Protein AF-A0A1S6JAG0-F1 (afdb_monomer_lite)

Radius of gyration: 31.28 Å; chains: 1; bounding box: 43×66×66 Å

Sequence (92 aa):
MAGRTPQQNGRGQPEDGAGDGTPDGAGDDTWDGLVLDEEFIREAGTSEPSARARMLAARWSREKPEPQPWRSDEPPAGWFFSKSRRRRWRRR

Structure (mmCIF, N/CA/C/O backbone):
data_AF-A0A1S6JAG0-F1
#
_entry.id   AF-A0A1S6JAG0-F1
#
loop_
_atom_site.group_PDB
_atom_site.id
_atom_site.type_symbol
_atom_site.label_atom_id
_atom_site.label_alt_id
_atom_site.label_comp_id
_atom_site.label_asym_id
_atom_site.label_entity_id
_atom_site.label_seq_id
_atom_site.pdbx_PDB_ins_code
_atom_site.Cartn_x
_atom_site.Cartn_y
_atom_site.Cartn_z
_atom_site.occupancy
_atom_site.B_iso_or_equiv
_atom_site.auth_seq_id
_atom_site.auth_comp_id
_atom_site.auth_asym_id
_atom_site.auth_atom_id
_atom_site.pdbx_PDB_model_num
ATOM 1 N N . MET A 1 1 ? -25.199 -35.803 -37.942 1.00 43.22 1 MET A N 1
ATOM 2 C CA . MET A 1 1 ? -24.437 -36.429 -36.840 1.00 43.22 1 MET A CA 1
ATOM 3 C C . MET A 1 1 ? -24.857 -35.754 -35.537 1.00 43.22 1 MET A C 1
ATOM 5 O O . MET A 1 1 ? -24.377 -34.667 -35.257 1.00 43.22 1 MET A O 1
ATOM 9 N N . ALA A 1 2 ? -25.835 -36.313 -34.815 1.00 45.72 2 ALA A N 1
ATOM 10 C CA . ALA A 1 2 ? -26.359 -35.746 -33.566 1.00 45.72 2 ALA A CA 1
ATOM 11 C C . ALA A 1 2 ? -25.726 -36.478 -32.372 1.00 45.72 2 ALA A C 1
ATOM 13 O O . ALA A 1 2 ? -25.994 -37.660 -32.160 1.00 45.72 2 ALA A O 1
ATOM 14 N N . GLY A 1 3 ? -24.854 -35.790 -31.632 1.00 52.19 3 GLY A N 1
ATOM 15 C CA . GLY A 1 3 ? -24.261 -36.295 -30.395 1.00 52.19 3 GLY A CA 1
ATOM 16 C C . GLY A 1 3 ? -25.284 -36.246 -29.266 1.00 52.19 3 GLY A C 1
ATOM 17 O O . GLY A 1 3 ? -25.654 -35.171 -28.807 1.00 52.19 3 GLY A O 1
ATOM 18 N N . ARG A 1 4 ? -25.760 -37.421 -28.855 1.00 53.25 4 ARG A N 1
ATOM 19 C CA . ARG A 1 4 ? -26.612 -37.628 -27.681 1.00 53.25 4 ARG A CA 1
ATOM 20 C C . ARG A 1 4 ? -25.783 -37.385 -26.417 1.00 53.25 4 ARG A C 1
ATOM 22 O O . ARG A 1 4 ? -24.758 -38.035 -26.236 1.00 53.25 4 ARG A O 1
ATOM 29 N N . THR A 1 5 ? -26.231 -36.500 -25.536 1.00 59.53 5 THR A N 1
ATOM 30 C CA . THR A 1 5 ? -25.772 -36.442 -24.143 1.00 59.53 5 THR A CA 1
ATOM 31 C C . THR A 1 5 ? -26.533 -37.492 -23.328 1.00 59.53 5 THR A C 1
ATOM 33 O O . THR A 1 5 ? -27.765 -37.504 -23.374 1.00 59.53 5 THR A O 1
ATOM 36 N N . PRO A 1 6 ? -25.870 -38.389 -22.576 1.00 56.53 6 PRO A N 1
ATOM 37 C CA . PRO A 1 6 ? -26.572 -39.198 -21.600 1.00 56.53 6 PRO A CA 1
ATOM 38 C C . PRO A 1 6 ? -26.771 -38.385 -20.318 1.00 56.53 6 PRO A C 1
ATOM 40 O O . PRO A 1 6 ? -25.839 -38.034 -19.598 1.00 56.53 6 PRO A O 1
ATOM 43 N N . GLN A 1 7 ? -28.037 -38.092 -20.062 1.00 56.31 7 GLN A N 1
ATOM 44 C CA . GLN A 1 7 ? -28.603 -37.765 -18.767 1.00 56.31 7 GLN A CA 1
ATOM 45 C C . GLN A 1 7 ? -28.326 -38.913 -17.783 1.00 56.31 7 GLN A C 1
ATOM 47 O O . GLN A 1 7 ? -28.846 -40.011 -17.965 1.00 56.31 7 GLN A O 1
ATOM 52 N N . GLN A 1 8 ? -27.546 -38.663 -16.729 1.00 49.66 8 GLN A N 1
ATOM 53 C CA . GLN A 1 8 ? -27.444 -39.566 -15.578 1.00 49.66 8 GLN A CA 1
ATOM 54 C C . GLN A 1 8 ? -27.955 -38.870 -14.315 1.00 49.66 8 GLN A C 1
ATOM 56 O O . GLN A 1 8 ? -27.212 -38.280 -13.538 1.00 49.66 8 GLN A O 1
ATOM 61 N N . ASN A 1 9 ? -29.270 -38.950 -14.121 1.00 52.12 9 ASN A N 1
ATOM 62 C CA . ASN A 1 9 ? -29.894 -38.734 -12.822 1.00 52.12 9 ASN A CA 1
ATOM 63 C C . ASN A 1 9 ? -29.751 -40.026 -12.010 1.00 52.12 9 ASN A C 1
ATOM 65 O O . ASN A 1 9 ? -30.595 -40.914 -12.106 1.00 52.12 9 ASN A O 1
ATOM 69 N N . GLY A 1 10 ? -28.687 -40.127 -11.218 1.00 45.84 10 GLY A N 1
ATOM 70 C CA . GLY A 1 10 ? -28.554 -41.125 -10.160 1.00 45.84 10 GLY A CA 1
ATOM 71 C C . GLY A 1 10 ? -29.005 -40.531 -8.831 1.00 45.84 10 GLY A C 1
ATOM 72 O O . GLY A 1 10 ? -28.176 -40.083 -8.050 1.00 45.84 10 GLY A O 1
ATOM 73 N N . ARG A 1 11 ? -30.320 -40.492 -8.589 1.00 52.28 11 ARG A N 1
ATOM 74 C CA . ARG A 1 11 ? -30.870 -40.308 -7.240 1.00 52.28 11 ARG A CA 1
ATOM 75 C C . ARG A 1 11 ? -30.683 -41.620 -6.464 1.00 52.28 11 ARG A C 1
ATOM 77 O O . ARG A 1 11 ? -31.411 -42.572 -6.725 1.00 52.28 11 ARG A O 1
ATOM 84 N N . GLY A 1 12 ? -29.742 -41.650 -5.526 1.00 45.66 12 GLY A N 1
ATOM 85 C CA . GLY A 1 12 ? -29.748 -42.511 -4.335 1.00 45.66 12 GLY A CA 1
ATOM 86 C C . GLY A 1 12 ? -29.687 -41.564 -3.136 1.00 45.66 12 GLY A C 1
ATOM 87 O O . GLY A 1 12 ? -28.778 -40.751 -3.080 1.00 45.66 12 GLY A O 1
ATOM 88 N N . GLN A 1 13 ? -30.839 -41.299 -2.522 1.00 51.25 13 GLN A N 1
ATOM 89 C CA . GLN A 1 13 ? -31.239 -41.736 -1.176 1.00 51.25 13 GLN A CA 1
ATOM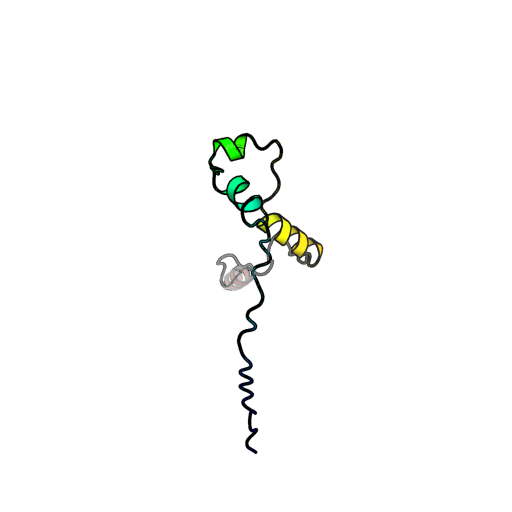 90 C C . GLN A 1 13 ? -30.421 -41.099 -0.034 1.00 51.25 13 GLN A C 1
ATOM 92 O O . GLN A 1 13 ? -29.202 -41.223 -0.039 1.00 51.25 13 GLN A O 1
ATOM 97 N N . PRO A 1 14 ? -31.086 -40.422 0.927 1.00 49.38 14 PRO A N 1
ATOM 98 C CA . PRO A 1 14 ? -30.435 -39.811 2.073 1.00 49.38 14 PRO A CA 1
ATOM 99 C C . PRO A 1 14 ? -30.010 -40.915 3.039 1.00 49.38 14 PRO A C 1
ATOM 101 O O . PRO A 1 14 ? -30.827 -41.705 3.507 1.00 49.38 14 PRO A O 1
ATOM 104 N N . GLU A 1 15 ? -28.717 -40.990 3.309 1.00 52.16 15 GLU A N 1
ATOM 105 C CA . GLU A 1 15 ? -28.200 -41.765 4.421 1.00 52.16 15 GLU A CA 1
ATOM 106 C C . GLU A 1 15 ? -28.428 -40.977 5.711 1.00 52.16 15 GLU A C 1
ATOM 108 O O . GLU A 1 15 ? -27.760 -39.984 5.996 1.00 52.16 15 GLU A O 1
ATOM 113 N N . ASP A 1 16 ? -29.433 -41.428 6.463 1.00 57.72 16 ASP A N 1
ATOM 114 C CA . ASP A 1 16 ? -29.637 -41.145 7.879 1.00 57.72 16 ASP A CA 1
ATOM 115 C C . ASP A 1 16 ? -28.401 -41.622 8.664 1.00 57.72 16 ASP A C 1
ATOM 117 O O . ASP A 1 16 ? -28.358 -42.714 9.232 1.00 57.72 16 ASP A O 1
ATOM 121 N N . GLY A 1 17 ? -27.349 -40.809 8.637 1.00 50.16 17 GLY A N 1
ATOM 122 C CA . GLY A 1 17 ? -26.146 -40.952 9.441 1.00 50.16 17 GLY A CA 1
ATOM 123 C C . GLY A 1 17 ? -26.206 -39.964 10.592 1.00 50.16 17 GLY A C 1
ATOM 124 O O . GLY A 1 17 ? -26.047 -38.765 10.392 1.00 50.16 17 GLY A O 1
ATOM 125 N N . ALA A 1 18 ? -26.484 -40.500 11.779 1.00 54.53 18 ALA A N 1
ATOM 126 C CA . ALA A 1 18 ? -26.343 -39.882 13.089 1.00 54.53 18 ALA A CA 1
ATOM 127 C C . ALA A 1 18 ? -25.346 -38.712 13.119 1.00 54.53 18 ALA A C 1
ATOM 129 O O . ALA A 1 18 ? -24.184 -38.876 12.752 1.00 54.53 18 ALA A O 1
ATOM 130 N N . GLY A 1 19 ? -25.815 -37.555 13.596 1.00 53.78 19 GLY A N 1
ATOM 131 C CA . GLY A 1 19 ? -24.978 -36.394 13.863 1.00 53.78 19 GLY A CA 1
ATOM 132 C C . GLY A 1 19 ? -23.8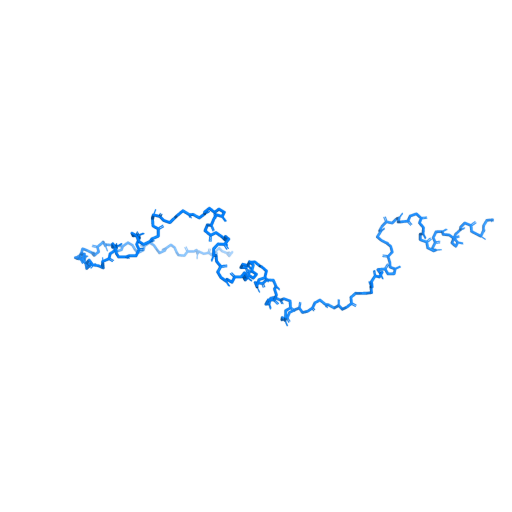34 -36.762 14.801 1.00 53.78 19 GLY A C 1
ATOM 133 O O . GLY A 1 19 ? -24.018 -36.862 16.014 1.00 53.78 19 GLY A O 1
ATOM 134 N N . ASP A 1 20 ? -22.657 -36.957 14.218 1.00 56.16 20 ASP A N 1
ATOM 135 C CA . ASP A 1 20 ? -21.392 -36.787 14.907 1.00 56.16 20 ASP A CA 1
ATOM 136 C C . ASP A 1 20 ? -21.266 -35.287 15.152 1.00 56.16 20 ASP A C 1
ATOM 138 O O . ASP A 1 20 ? -20.989 -34.506 14.241 1.00 56.16 20 ASP A O 1
ATOM 142 N N . GLY A 1 21 ? -21.622 -34.878 16.370 1.00 58.94 21 GLY A N 1
ATOM 143 C CA . GLY A 1 21 ? -21.441 -33.519 16.846 1.00 58.94 21 GLY A CA 1
ATOM 144 C C . GLY A 1 21 ? -19.956 -33.196 16.862 1.00 58.94 21 GLY A C 1
ATOM 145 O O . GLY A 1 21 ? -19.303 -33.293 17.900 1.00 58.94 21 GLY A O 1
ATOM 146 N N . THR A 1 22 ? -19.436 -32.783 15.709 1.00 59.34 22 THR A N 1
ATOM 147 C CA . THR A 1 22 ? -18.282 -31.895 15.667 1.00 59.34 22 THR A CA 1
ATOM 148 C C . THR A 1 22 ? -18.651 -30.717 16.567 1.00 59.34 22 THR A C 1
ATOM 150 O O . THR A 1 22 ? -19.765 -30.206 16.446 1.00 59.34 22 THR A O 1
ATOM 153 N N . PRO A 1 23 ? -17.819 -30.316 17.540 1.00 58.88 23 PRO A N 1
ATOM 154 C CA . PRO A 1 23 ? -18.121 -29.146 18.346 1.00 58.88 23 PRO A CA 1
ATOM 155 C C . PRO A 1 23 ? -18.023 -27.907 17.446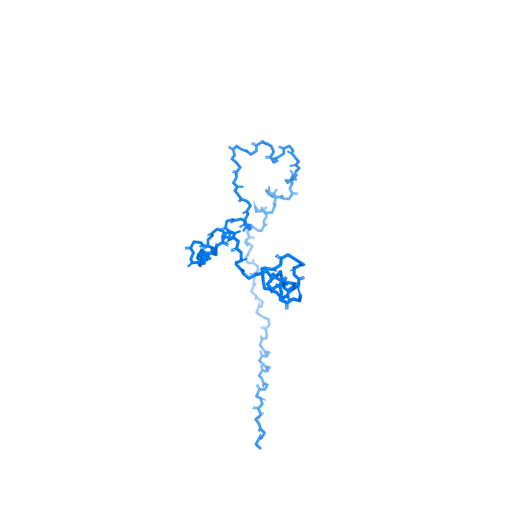 1.00 58.88 23 PRO A C 1
ATOM 157 O O . PRO A 1 23 ? -16.998 -27.234 17.407 1.00 58.88 23 PRO A O 1
ATOM 160 N N . ASP A 1 24 ? -19.112 -27.607 16.739 1.00 58.84 24 ASP A N 1
ATOM 161 C CA . ASP A 1 24 ? -19.310 -26.421 15.902 1.00 58.84 24 ASP A CA 1
ATOM 162 C C . ASP A 1 24 ? -19.269 -25.115 16.725 1.00 58.84 24 ASP A C 1
ATOM 164 O O . ASP A 1 24 ? -19.289 -24.029 16.168 1.00 58.84 24 ASP A O 1
ATOM 168 N N . GLY A 1 25 ? -19.179 -25.187 18.059 1.00 55.44 25 GLY A N 1
ATOM 169 C CA . GLY A 1 25 ? -19.269 -24.018 18.944 1.00 55.44 25 GLY A CA 1
ATOM 170 C C . GLY A 1 25 ? -17.946 -23.405 19.412 1.00 55.44 25 GLY A C 1
ATOM 171 O O . GLY A 1 25 ? -17.959 -22.310 19.951 1.00 55.44 25 GLY A O 1
ATOM 172 N N . ALA A 1 26 ? -16.792 -24.063 19.250 1.00 56.75 26 ALA A N 1
ATOM 173 C CA . ALA A 1 26 ? -15.532 -23.509 19.781 1.00 56.75 26 ALA A CA 1
ATOM 174 C C . ALA A 1 26 ? -14.848 -22.509 18.826 1.00 56.75 26 ALA A C 1
ATOM 176 O O . ALA A 1 26 ? -13.997 -21.727 19.250 1.00 56.75 26 ALA A O 1
ATOM 177 N N . GLY A 1 27 ? -15.191 -22.562 17.535 1.00 57.31 27 GLY A N 1
ATOM 178 C CA . GLY A 1 27 ? -14.615 -21.710 16.495 1.00 57.31 27 GLY A CA 1
ATOM 179 C C . GLY A 1 27 ? -15.362 -20.392 16.313 1.00 57.31 27 GLY A C 1
ATOM 180 O O . GLY A 1 27 ? -14.713 -19.351 16.300 1.00 57.31 27 GLY A O 1
ATOM 181 N N . ASP A 1 28 ? -16.692 -20.439 16.213 1.00 64.12 28 ASP A N 1
ATOM 182 C CA . ASP A 1 28 ? -17.532 -19.267 15.908 1.00 64.12 28 ASP A CA 1
ATOM 183 C C . ASP A 1 28 ? -17.522 -18.230 17.045 1.00 64.12 28 ASP A C 1
ATOM 185 O O . ASP A 1 28 ? -17.202 -17.065 16.805 1.00 64.12 28 ASP A O 1
ATOM 189 N N . ASP A 1 29 ? -17.671 -18.664 18.304 1.00 74.19 29 ASP A N 1
ATOM 190 C CA . ASP A 1 29 ? -17.698 -17.769 19.477 1.00 74.19 29 ASP A CA 1
ATOM 191 C C . ASP A 1 29 ? -16.441 -16.883 19.611 1.00 74.19 29 ASP A C 1
ATOM 193 O O . ASP A 1 29 ? -16.497 -15.778 20.156 1.00 74.19 29 ASP A O 1
ATOM 197 N N . THR A 1 30 ? -15.287 -17.348 19.117 1.00 80.31 30 THR A N 1
ATOM 198 C CA . THR A 1 30 ? -14.024 -16.590 19.191 1.00 80.31 30 THR A CA 1
ATOM 199 C C . THR A 1 30 ? -14.013 -15.397 18.231 1.00 80.31 30 THR A C 1
ATOM 201 O O . THR A 1 30 ? -13.359 -14.390 18.510 1.00 80.31 30 THR A O 1
ATOM 204 N N . TRP A 1 31 ? -14.724 -15.496 17.105 1.00 85.94 31 TRP A N 1
ATOM 205 C CA . TRP A 1 31 ? -14.727 -14.476 16.055 1.00 85.94 31 TRP A CA 1
ATOM 206 C C . TRP A 1 31 ? -15.998 -13.628 16.043 1.00 85.94 31 TRP A C 1
ATOM 208 O O . TRP A 1 31 ? -15.932 -12.462 15.656 1.00 85.94 31 TRP A O 1
ATOM 218 N N . ASP A 1 32 ? -17.116 -14.163 16.531 1.00 84.88 32 ASP A N 1
ATOM 219 C CA . ASP A 1 32 ? -18.426 -13.507 16.491 1.00 84.88 32 ASP A CA 1
ATOM 220 C C . ASP A 1 32 ? -18.501 -12.206 17.309 1.00 84.88 32 ASP A C 1
ATOM 222 O O . ASP A 1 32 ? -19.294 -11.315 17.001 1.00 84.88 32 ASP A O 1
ATOM 226 N N . GLY A 1 33 ? -17.654 -12.058 18.334 1.00 85.75 33 GLY A N 1
ATOM 227 C CA . GLY A 1 33 ? -17.577 -10.857 19.174 1.00 85.75 33 GLY A CA 1
ATOM 228 C C . GLY A 1 33 ? -16.504 -9.840 18.771 1.00 85.75 33 GLY A C 1
ATOM 229 O O . GLY A 1 33 ? -16.394 -8.793 19.414 1.00 85.75 33 GLY A O 1
ATOM 230 N N . LEU A 1 34 ? -15.681 -10.129 17.756 1.00 90.75 34 LEU A N 1
ATOM 231 C CA . LEU A 1 34 ? -14.561 -9.260 17.389 1.00 90.75 34 LEU A CA 1
ATOM 232 C C . LEU A 1 34 ? -15.032 -8.038 16.597 1.00 90.75 34 LEU A C 1
ATOM 234 O O . LEU A 1 34 ? -15.583 -8.141 15.501 1.00 90.75 34 LEU A O 1
ATOM 238 N N . VAL A 1 35 ? -14.740 -6.855 17.136 1.00 91.94 35 VAL A N 1
ATOM 239 C CA . VAL A 1 35 ? -15.008 -5.574 16.478 1.00 91.94 35 VAL A CA 1
ATOM 240 C C . VAL A 1 35 ? -13.758 -5.137 15.715 1.00 91.94 35 VAL A C 1
ATOM 242 O O . VAL A 1 35 ? -12.737 -4.795 16.302 1.00 91.94 35 VAL A O 1
ATOM 245 N N . LEU A 1 36 ? -13.833 -5.164 14.384 1.00 90.56 36 LEU A N 1
ATOM 246 C CA . LEU A 1 36 ? -12.733 -4.796 13.484 1.00 90.56 36 LEU A CA 1
ATOM 247 C C . LEU A 1 36 ? -12.737 -3.290 13.186 1.00 90.56 36 LEU A C 1
ATOM 249 O O . LEU A 1 36 ? -12.959 -2.869 12.048 1.00 90.56 36 LEU A O 1
ATOM 253 N N . ASP A 1 37 ? -12.544 -2.479 14.220 1.00 93.75 37 ASP A N 1
ATOM 254 C CA . ASP A 1 37 ? -12.510 -1.022 14.111 1.00 93.75 37 ASP A CA 1
ATOM 255 C C . ASP A 1 37 ? -11.086 -0.459 13.937 1.00 93.75 37 ASP A C 1
ATOM 257 O O . ASP A 1 37 ? -10.100 -1.170 13.725 1.00 93.75 37 ASP A O 1
ATOM 261 N N . GLU A 1 38 ? -10.974 0.868 13.959 1.00 94.56 38 GLU A N 1
ATOM 262 C CA . GLU A 1 38 ? -9.698 1.555 13.781 1.00 94.56 38 GLU A CA 1
ATOM 263 C C . GLU A 1 38 ? -8.744 1.385 14.964 1.00 94.56 38 GLU A C 1
ATOM 265 O O . GLU A 1 38 ? -7.533 1.477 14.765 1.00 94.56 38 GLU A O 1
ATOM 270 N N . GLU A 1 39 ? -9.258 1.177 16.177 1.00 95.00 39 GLU A N 1
ATOM 271 C CA . GLU A 1 39 ? -8.430 0.946 17.359 1.00 95.00 39 GLU A CA 1
ATOM 272 C C . GLU A 1 39 ? -7.780 -0.434 17.257 1.00 95.00 39 GLU A C 1
ATOM 274 O O . GLU A 1 39 ? -6.551 -0.523 17.296 1.00 95.00 39 GLU A O 1
ATOM 279 N N . PHE A 1 40 ? -8.571 -1.464 16.937 1.00 92.44 40 PHE A N 1
ATOM 280 C CA . PHE A 1 40 ? -8.090 -2.822 16.675 1.00 92.44 40 PHE A CA 1
ATOM 281 C C . PHE A 1 40 ? -6.976 -2.857 15.614 1.00 92.44 40 PHE A C 1
ATOM 283 O O . PHE A 1 40 ? -5.945 -3.511 15.784 1.00 92.44 40 PHE A O 1
ATOM 290 N N . ILE A 1 41 ? -7.141 -2.111 14.513 1.00 89.81 41 ILE A N 1
ATOM 291 C CA . ILE A 1 41 ? -6.124 -2.033 13.451 1.00 89.81 41 ILE A CA 1
ATOM 292 C C . ILE A 1 41 ? -4.840 -1.351 13.945 1.00 89.81 41 ILE A C 1
ATOM 294 O O . ILE A 1 41 ? -3.746 -1.756 13.551 1.00 89.81 41 ILE A O 1
ATOM 298 N N . ARG A 1 42 ? -4.943 -0.305 14.775 1.00 92.38 42 ARG A N 1
ATOM 299 C CA . ARG A 1 42 ? -3.777 0.437 15.287 1.00 92.38 42 ARG A CA 1
ATOM 300 C C . ARG A 1 42 ? -3.001 -0.342 16.345 1.00 92.38 42 ARG A C 1
ATOM 302 O O . ARG A 1 42 ? -1.791 -0.154 16.441 1.00 92.38 42 ARG A O 1
ATOM 309 N N . GLU A 1 43 ? -3.670 -1.198 17.112 1.00 94.38 43 GLU A N 1
ATOM 310 C CA . GLU A 1 43 ? -3.035 -2.064 18.112 1.00 94.38 43 GLU A CA 1
ATOM 311 C C . GLU A 1 43 ? -2.222 -3.208 17.495 1.00 94.38 43 GLU A C 1
ATOM 313 O O . GLU A 1 43 ? -1.345 -3.772 18.155 1.00 94.38 43 GLU A O 1
ATOM 318 N N . ALA A 1 44 ? -2.458 -3.543 16.222 1.00 90.56 44 ALA A N 1
ATOM 319 C CA . ALA A 1 44 ? -1.694 -4.568 15.531 1.00 90.56 44 ALA A CA 1
ATOM 320 C C . ALA A 1 44 ? -0.189 -4.237 15.545 1.00 90.56 44 ALA A C 1
ATOM 322 O O . ALA A 1 44 ? 0.282 -3.304 14.894 1.00 90.56 44 ALA A O 1
ATOM 323 N N . GLY A 1 45 ? 0.601 -5.058 16.244 1.00 91.50 45 GLY A N 1
ATOM 324 C CA . GLY A 1 45 ? 2.051 -4.868 16.386 1.00 91.50 45 GLY A CA 1
ATOM 325 C C . GLY A 1 45 ? 2.852 -5.059 15.093 1.00 91.50 45 GLY A C 1
ATOM 326 O O . GLY A 1 45 ? 4.075 -4.938 15.088 1.00 91.50 45 GLY A O 1
ATOM 327 N N . THR A 1 46 ? 2.198 -5.402 13.984 1.00 89.44 46 THR A N 1
ATOM 328 C CA . THR A 1 46 ? 2.828 -5.546 12.672 1.00 89.44 46 THR A CA 1
ATOM 329 C C . THR A 1 46 ? 1.873 -5.070 11.588 1.00 89.44 46 THR A C 1
ATOM 331 O O . THR A 1 46 ? 0.704 -5.444 11.561 1.00 89.44 46 THR A O 1
ATOM 334 N N . SER A 1 47 ? 2.395 -4.269 10.658 1.00 88.38 47 SER A N 1
ATOM 335 C CA . SER A 1 47 ? 1.674 -3.863 9.456 1.00 88.38 47 SER A CA 1
ATOM 336 C C . SER A 1 47 ? 2.221 -4.641 8.267 1.00 88.38 47 SER A C 1
ATOM 338 O O . SER A 1 47 ? 3.307 -4.358 7.759 1.00 88.38 47 SER A O 1
ATOM 340 N N . GLU A 1 48 ? 1.484 -5.663 7.848 1.00 89.19 48 GLU A N 1
ATOM 341 C CA . GLU A 1 48 ? 1.807 -6.409 6.639 1.00 89.19 48 GLU A CA 1
ATOM 342 C C . GLU A 1 48 ? 1.092 -5.824 5.414 1.00 89.19 48 GLU A C 1
ATOM 344 O O . GLU A 1 48 ? 0.008 -5.243 5.528 1.00 89.19 48 GLU A O 1
ATOM 349 N N . PRO A 1 49 ? 1.643 -6.012 4.201 1.00 91.75 49 PRO A N 1
ATOM 350 C CA . PRO A 1 49 ? 0.936 -5.656 2.985 1.00 91.75 49 PRO A CA 1
ATOM 351 C C . PRO A 1 49 ? -0.398 -6.399 2.892 1.00 91.75 49 PRO A C 1
ATOM 353 O O . PRO A 1 49 ? -0.499 -7.591 3.211 1.00 91.75 49 PRO A O 1
ATOM 356 N N . SER A 1 50 ? -1.406 -5.704 2.360 1.00 89.00 50 SER A N 1
ATOM 357 C CA . SER A 1 50 ? -2.718 -6.300 2.112 1.00 89.00 50 SER A CA 1
ATOM 358 C C . SER A 1 50 ? -2.593 -7.602 1.318 1.00 89.00 50 SER A C 1
ATOM 360 O O . SER A 1 50 ? -1.689 -7.766 0.490 1.00 89.00 50 SER A O 1
ATOM 362 N N . ALA A 1 51 ? -3.527 -8.531 1.532 1.00 91.06 51 ALA A N 1
ATOM 363 C CA . ALA A 1 51 ? -3.541 -9.813 0.827 1.00 91.06 51 ALA A CA 1
ATOM 364 C C . ALA A 1 51 ? -3.385 -9.631 -0.697 1.00 91.06 51 ALA A C 1
ATOM 366 O O . ALA A 1 51 ? -2.575 -10.302 -1.337 1.00 91.06 51 ALA A O 1
ATOM 367 N N . ARG A 1 52 ? -4.068 -8.627 -1.265 1.00 88.38 52 ARG A N 1
ATOM 368 C CA . ARG A 1 52 ? -3.963 -8.263 -2.683 1.00 88.38 52 ARG A CA 1
ATOM 369 C C . ARG A 1 52 ? -2.554 -7.827 -3.087 1.00 88.38 52 ARG A C 1
ATOM 371 O O . ARG A 1 52 ? -2.091 -8.213 -4.158 1.00 88.38 52 ARG A O 1
ATOM 378 N N . ALA A 1 53 ? -1.873 -7.031 -2.263 1.00 94.81 53 ALA A N 1
ATOM 379 C CA . ALA A 1 53 ? -0.504 -6.603 -2.535 1.00 94.81 53 ALA A CA 1
ATOM 380 C C . ALA A 1 53 ? 0.461 -7.798 -2.550 1.00 94.81 53 ALA A C 1
ATOM 382 O O . ALA A 1 53 ? 1.269 -7.909 -3.470 1.00 94.81 53 ALA A O 1
ATOM 383 N N . ARG A 1 54 ? 0.322 -8.738 -1.604 1.00 92.75 54 ARG A N 1
ATOM 384 C CA . ARG A 1 54 ? 1.123 -9.975 -1.584 1.00 92.75 54 ARG A CA 1
ATOM 385 C C . ARG A 1 54 ? 0.856 -10.852 -2.808 1.00 92.75 54 ARG A C 1
ATOM 387 O O . ARG A 1 54 ? 1.802 -11.322 -3.436 1.00 92.75 54 ARG A O 1
ATOM 394 N N . MET A 1 55 ? -0.406 -11.002 -3.215 1.00 94.31 55 MET A N 1
ATOM 395 C CA . MET A 1 55 ? -0.765 -11.712 -4.451 1.00 94.31 55 MET A CA 1
ATOM 396 C C . MET A 1 55 ? -0.157 -11.058 -5.701 1.00 94.31 55 MET A C 1
ATOM 398 O O . MET A 1 55 ? 0.370 -11.754 -6.569 1.00 94.31 55 MET A O 1
ATOM 402 N N . LEU A 1 56 ? -0.200 -9.724 -5.798 1.00 94.31 56 LEU A N 1
ATOM 403 C CA . LEU A 1 56 ? 0.412 -8.980 -6.903 1.00 94.31 56 LEU A CA 1
ATOM 404 C C . LEU A 1 56 ? 1.932 -9.142 -6.929 1.00 94.31 56 LEU A C 1
ATOM 406 O O . LEU A 1 56 ? 2.491 -9.391 -7.995 1.00 94.31 56 LEU A O 1
ATOM 410 N N . ALA A 1 57 ? 2.583 -9.050 -5.770 1.00 92.19 57 ALA A N 1
ATOM 411 C CA . ALA A 1 57 ? 4.021 -9.243 -5.644 1.00 92.19 57 ALA A CA 1
ATOM 412 C C . ALA A 1 57 ? 4.439 -10.658 -6.072 1.00 92.19 57 ALA A C 1
ATOM 414 O O . ALA A 1 57 ? 5.368 -10.808 -6.863 1.00 92.19 57 ALA A O 1
ATOM 415 N N . ALA A 1 58 ? 3.709 -11.689 -5.632 1.00 93.00 58 ALA A N 1
ATOM 416 C CA . ALA A 1 58 ? 3.950 -13.070 -6.047 1.00 93.00 58 ALA A CA 1
ATOM 417 C C . ALA A 1 58 ? 3.783 -13.250 -7.564 1.00 93.00 58 ALA A C 1
ATOM 419 O O . ALA A 1 58 ? 4.605 -13.906 -8.206 1.00 93.00 58 ALA A O 1
ATOM 420 N N . ARG A 1 59 ? 2.755 -12.627 -8.157 1.00 91.44 59 ARG A N 1
ATOM 421 C CA . ARG A 1 59 ? 2.560 -12.639 -9.611 1.00 91.44 59 ARG A CA 1
ATOM 422 C C . ARG A 1 59 ? 3.724 -11.969 -10.339 1.00 91.44 59 ARG A C 1
ATOM 424 O O . ARG A 1 59 ? 4.289 -12.573 -11.238 1.00 91.44 59 ARG A O 1
ATOM 431 N N . TRP A 1 60 ? 4.127 -10.767 -9.935 1.00 92.81 60 TRP A N 1
ATOM 432 C CA . TRP A 1 60 ? 5.224 -10.033 -10.579 1.00 92.81 60 TRP A CA 1
ATOM 433 C C . TRP A 1 60 ? 6.601 -10.650 -10.367 1.00 92.81 60 TRP A C 1
ATOM 435 O O . TRP A 1 60 ? 7.468 -10.498 -11.218 1.00 92.81 60 TRP A O 1
ATOM 445 N N . SER A 1 61 ? 6.819 -11.359 -9.260 1.00 87.19 61 SER A N 1
ATOM 446 C CA . SER A 1 61 ? 8.061 -12.105 -9.068 1.00 87.19 61 SER A CA 1
ATOM 447 C C . SER A 1 61 ? 8.201 -13.244 -10.081 1.00 87.19 61 SER A C 1
ATOM 449 O O . SER A 1 61 ? 9.323 -13.596 -10.433 1.00 87.19 61 SER A O 1
ATOM 451 N N . ARG A 1 62 ? 7.082 -13.829 -10.527 1.00 90.12 62 ARG A N 1
ATOM 452 C CA . ARG A 1 62 ? 7.049 -14.895 -11.541 1.00 90.12 62 ARG A CA 1
ATOM 453 C C . ARG A 1 62 ? 7.016 -14.337 -12.962 1.00 90.12 62 ARG A C 1
ATOM 455 O O . ARG A 1 62 ? 7.670 -14.868 -13.848 1.00 90.12 62 ARG A O 1
ATOM 462 N N . GLU A 1 63 ? 6.261 -13.266 -13.158 1.00 89.88 63 GLU A N 1
ATOM 463 C CA . GLU A 1 63 ? 6.020 -12.609 -14.440 1.00 89.88 63 GLU A CA 1
ATOM 464 C C . GLU A 1 63 ? 6.451 -11.149 -14.324 1.00 89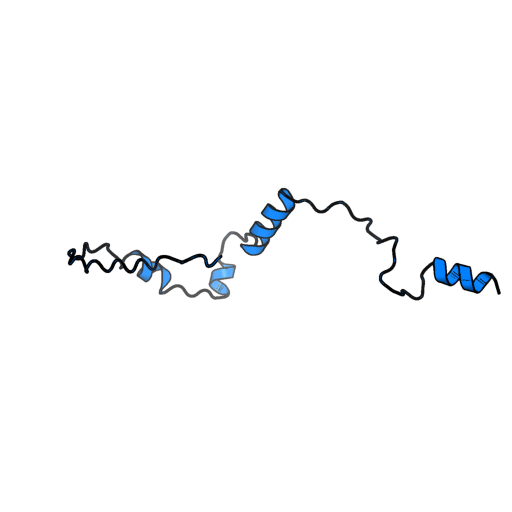.88 63 GLU A C 1
ATOM 466 O O . GLU A 1 63 ? 5.630 -10.227 -14.232 1.00 89.88 63 GLU A O 1
ATOM 471 N N . LYS A 1 64 ? 7.769 -10.938 -14.251 1.00 85.19 64 LYS A N 1
ATOM 472 C CA . LYS A 1 64 ? 8.316 -9.586 -14.191 1.00 85.19 64 LYS A CA 1
ATOM 473 C C . LYS A 1 64 ? 7.955 -8.869 -15.496 1.00 85.19 64 LYS A C 1
ATOM 475 O O . LYS A 1 64 ? 8.215 -9.422 -16.564 1.00 85.19 64 LYS A O 1
ATOM 480 N N . PRO A 1 65 ? 7.388 -7.651 -15.445 1.00 80.88 65 PRO A N 1
ATOM 481 C CA . PRO A 1 65 ? 7.180 -6.884 -16.660 1.00 80.88 65 PRO A CA 1
ATOM 482 C C . PRO A 1 65 ? 8.532 -6.600 -17.318 1.00 80.88 65 PRO A C 1
ATOM 484 O O . PRO A 1 65 ? 9.497 -6.228 -16.641 1.00 80.88 65 PRO A O 1
ATOM 487 N N . GLU A 1 66 ? 8.586 -6.755 -18.638 1.00 83.12 66 GLU A N 1
ATOM 488 C CA . GLU A 1 66 ? 9.735 -6.315 -19.422 1.00 83.12 66 GLU A CA 1
ATOM 489 C C . GLU A 1 66 ? 10.001 -4.825 -19.147 1.00 83.12 66 GLU A C 1
ATOM 491 O O . GLU A 1 66 ? 9.046 -4.043 -19.021 1.00 83.12 66 GLU A O 1
ATOM 496 N N . PRO A 1 67 ? 11.273 -4.407 -19.015 1.00 80.19 67 PRO A N 1
ATOM 497 C CA . PRO A 1 67 ? 11.616 -3.017 -18.778 1.00 80.19 67 PRO A CA 1
ATOM 498 C C . PRO A 1 67 ? 11.195 -2.188 -19.990 1.00 80.19 67 PRO A C 1
ATOM 500 O O . PRO A 1 67 ? 11.887 -2.127 -21.003 1.00 80.19 67 PRO A O 1
ATOM 503 N N . GLN A 1 68 ? 10.046 -1.531 -19.875 1.00 78.06 68 GLN A N 1
ATOM 504 C CA . GLN A 1 68 ? 9.640 -0.530 -20.844 1.00 78.06 68 GLN A CA 1
ATOM 505 C C . GLN A 1 68 ? 10.470 0.737 -20.609 1.00 78.06 68 GLN A C 1
ATOM 507 O O . GLN A 1 68 ? 10.706 1.118 -19.455 1.00 78.06 68 GLN A O 1
ATOM 512 N N . PRO A 1 69 ? 10.919 1.418 -21.673 1.00 81.00 69 PRO A N 1
ATOM 513 C CA . PRO A 1 69 ? 11.582 2.702 -21.526 1.00 81.00 69 PRO A CA 1
ATOM 514 C C . PRO A 1 69 ? 10.657 3.668 -20.770 1.00 81.00 69 PRO A C 1
ATOM 516 O O . PRO A 1 69 ? 9.457 3.727 -21.032 1.00 81.00 69 PRO A O 1
ATOM 519 N N . TRP A 1 70 ? 11.212 4.460 -19.836 1.00 73.25 70 TRP A N 1
ATOM 520 C CA . TRP A 1 70 ? 10.437 5.407 -19.002 1.00 73.25 70 TRP A CA 1
ATOM 521 C C . TRP A 1 70 ? 9.646 6.433 -19.834 1.00 73.25 70 TRP A C 1
ATOM 523 O O . TRP A 1 70 ? 8.759 7.127 -19.338 1.00 73.25 70 TRP A O 1
ATOM 533 N N . ARG A 1 71 ? 9.989 6.526 -21.123 1.00 67.88 71 ARG A N 1
ATOM 534 C CA . ARG A 1 71 ? 9.176 7.135 -22.161 1.00 67.88 71 ARG A CA 1
ATOM 535 C C . ARG A 1 71 ? 8.896 6.066 -23.197 1.00 67.88 71 ARG A C 1
ATOM 537 O O . ARG A 1 71 ? 9.831 5.557 -23.804 1.00 67.88 71 ARG A O 1
ATOM 544 N N . SER A 1 72 ? 7.623 5.804 -23.454 1.00 64.75 72 SER A N 1
ATOM 545 C CA . SER A 1 72 ? 7.208 5.241 -24.731 1.00 64.75 72 SER A CA 1
ATOM 546 C C . SER A 1 72 ? 7.731 6.182 -25.820 1.00 64.75 72 SER A C 1
ATOM 548 O O . SER A 1 72 ? 7.254 7.311 -25.940 1.00 64.75 72 SER A O 1
ATOM 550 N N . ASP A 1 73 ? 8.754 5.772 -26.574 1.00 66.50 73 ASP A N 1
ATOM 551 C CA . ASP A 1 73 ? 9.252 6.557 -27.717 1.00 66.50 73 ASP A CA 1
ATOM 552 C C . ASP A 1 73 ? 8.142 6.796 -28.758 1.00 66.50 73 ASP A C 1
ATOM 554 O O . ASP A 1 73 ? 8.172 7.765 -29.523 1.00 66.50 73 ASP A O 1
ATOM 558 N N . GLU A 1 74 ? 7.120 5.940 -28.728 1.00 66.38 74 GLU A N 1
ATOM 559 C CA . GLU A 1 74 ? 5.873 6.074 -29.458 1.00 66.38 74 GLU A CA 1
ATOM 560 C C . GLU A 1 74 ? 4.844 6.869 -28.630 1.00 66.38 74 GLU A C 1
ATOM 562 O O . GLU A 1 74 ? 4.328 6.371 -27.622 1.00 66.38 74 GLU A O 1
ATOM 567 N N . PRO A 1 75 ? 4.516 8.115 -29.019 1.00 70.69 75 PRO A N 1
ATOM 568 C CA . PRO A 1 75 ? 3.460 8.857 -28.355 1.00 70.69 75 PRO A CA 1
ATOM 569 C C . PRO A 1 75 ? 2.100 8.187 -28.625 1.00 70.69 75 PRO A C 1
ATOM 571 O O . PRO A 1 75 ? 1.782 7.929 -29.791 1.00 70.69 75 PRO A O 1
ATOM 574 N N . PRO A 1 76 ? 1.258 7.962 -27.598 1.00 65.88 76 PRO A N 1
ATOM 575 C CA . PRO A 1 76 ? -0.066 7.387 -27.791 1.00 65.88 76 PRO A CA 1
ATOM 576 C C . PRO A 1 76 ? -0.894 8.296 -28.707 1.00 65.88 76 PRO A C 1
ATOM 578 O O . PRO A 1 76 ? -0.845 9.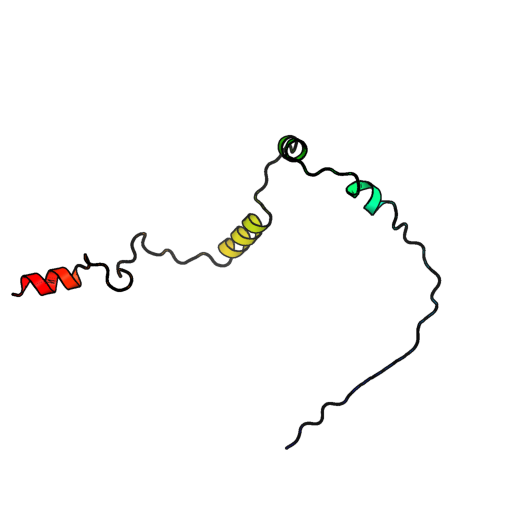523 -28.586 1.00 65.88 76 PRO A O 1
ATOM 581 N N . ALA A 1 77 ? -1.569 7.664 -29.672 1.00 62.22 77 ALA A N 1
ATOM 582 C CA . ALA A 1 77 ? -2.444 8.229 -30.699 1.00 62.22 77 ALA A CA 1
ATOM 583 C C . ALA A 1 77 ? -2.600 9.766 -30.661 1.00 62.22 77 ALA A C 1
ATOM 585 O O . ALA A 1 77 ? -3.457 10.321 -29.980 1.00 62.22 77 ALA A O 1
ATOM 586 N N . GLY A 1 78 ? -1.779 10.470 -31.446 1.00 62.28 78 GLY A N 1
ATOM 587 C CA . GLY A 1 78 ? -2.042 11.870 -31.787 1.00 62.28 78 GLY A CA 1
ATOM 588 C C . GLY A 1 78 ? -1.469 12.947 -30.862 1.00 62.28 78 GLY A C 1
ATOM 589 O O . GLY A 1 78 ? -1.854 14.104 -31.041 1.00 62.28 78 GLY A O 1
ATOM 590 N N . TRP A 1 79 ? -0.516 12.646 -29.967 1.00 67.19 79 TRP A N 1
ATOM 591 C CA . TRP A 1 79 ? 0.184 13.685 -29.192 1.00 67.19 79 TRP A CA 1
ATOM 592 C C . TRP A 1 79 ? 0.712 14.793 -30.122 1.00 67.19 79 TRP A C 1
ATOM 594 O O . TRP A 1 79 ? 1.551 14.580 -31.009 1.00 67.19 79 TRP A O 1
ATOM 604 N N . PHE A 1 80 ? 0.185 16.002 -29.924 1.00 61.03 80 PHE A N 1
ATOM 605 C CA . PHE A 1 80 ? 0.406 17.181 -30.760 1.00 61.03 80 PHE A CA 1
ATOM 606 C C . PHE A 1 80 ? 1.883 17.605 -30.890 1.00 61.03 80 PHE A C 1
ATOM 608 O O . PHE A 1 80 ? 2.219 18.358 -31.801 1.00 61.03 80 PHE A O 1
ATOM 615 N N . PHE A 1 81 ? 2.775 17.050 -30.062 1.00 57.28 81 PHE A N 1
ATOM 616 C CA . PHE A 1 81 ? 4.214 17.327 -30.038 1.00 57.28 81 PHE A CA 1
ATOM 617 C C . PHE A 1 81 ? 5.092 16.208 -30.615 1.00 57.28 81 PHE A C 1
ATOM 619 O O . PHE A 1 81 ? 6.314 16.246 -30.465 1.00 57.28 81 PHE A O 1
ATOM 626 N N . SER A 1 82 ? 4.507 15.219 -31.296 1.00 66.06 82 SER A N 1
ATOM 627 C CA . SER A 1 82 ? 5.296 14.182 -31.967 1.00 66.06 82 SER A CA 1
ATOM 628 C C . SER A 1 82 ? 6.325 14.797 -32.935 1.00 66.06 82 SER A C 1
ATOM 630 O O . SER A 1 82 ? 6.022 15.676 -33.754 1.00 66.06 82 SER A O 1
ATOM 632 N N . LYS A 1 83 ? 7.582 14.330 -32.860 1.00 65.00 83 LYS A N 1
ATOM 633 C CA . LYS A 1 83 ? 8.674 14.769 -33.756 1.00 65.00 83 LYS A CA 1
ATOM 634 C C . LYS A 1 83 ? 8.319 14.558 -35.233 1.00 65.00 83 LYS A C 1
ATOM 636 O O . LYS A 1 83 ? 8.744 15.343 -36.081 1.00 65.00 83 LYS A O 1
ATOM 641 N N . SER A 1 84 ? 7.526 13.531 -35.537 1.00 69.25 84 SER A N 1
ATOM 642 C CA . SER A 1 84 ? 7.001 13.237 -36.874 1.00 69.25 84 SER A CA 1
ATOM 643 C C . SER A 1 84 ? 6.112 14.368 -37.408 1.00 69.25 84 SER A C 1
ATOM 645 O O . SER A 1 84 ? 6.305 14.806 -38.544 1.00 69.25 84 SER A O 1
ATOM 647 N N . ARG A 1 85 ? 5.216 14.929 -36.583 1.00 67.25 85 ARG A N 1
ATOM 648 C CA . ARG A 1 85 ? 4.387 16.089 -36.952 1.00 67.25 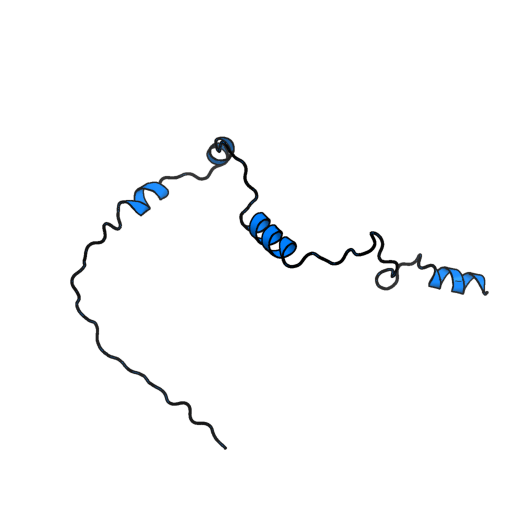85 ARG A CA 1
ATOM 649 C C . ARG A 1 85 ? 5.221 17.368 -37.107 1.00 67.25 85 ARG A C 1
ATOM 651 O O . ARG A 1 85 ? 5.067 18.059 -38.112 1.00 67.25 85 ARG A O 1
ATOM 658 N N . ARG A 1 86 ? 6.182 17.634 -36.207 1.00 67.81 86 ARG A N 1
ATOM 659 C CA . ARG A 1 86 ? 7.111 18.785 -36.327 1.00 67.81 86 ARG A CA 1
ATOM 660 C C . ARG A 1 86 ? 7.945 18.732 -37.617 1.00 67.81 86 ARG A C 1
ATOM 662 O O . ARG A 1 86 ? 8.148 19.761 -38.256 1.00 67.81 86 ARG A O 1
ATOM 669 N N . ARG A 1 87 ? 8.418 17.548 -38.027 1.00 67.19 87 ARG A N 1
ATOM 670 C CA . ARG A 1 87 ? 9.175 17.368 -39.283 1.00 67.19 87 ARG A CA 1
ATOM 671 C C . ARG A 1 87 ? 8.341 17.671 -40.530 1.00 67.19 87 ARG A C 1
ATOM 673 O O . ARG A 1 87 ? 8.901 18.149 -41.509 1.00 67.19 87 ARG A O 1
ATOM 680 N N . ARG A 1 88 ? 7.024 17.431 -40.496 1.00 66.75 88 ARG A N 1
ATOM 681 C CA . ARG A 1 88 ? 6.113 17.740 -41.611 1.00 66.75 88 ARG A CA 1
ATOM 682 C C . ARG A 1 88 ? 5.917 19.248 -41.800 1.00 66.75 88 ARG A C 1
ATOM 684 O O . ARG A 1 88 ? 5.838 19.696 -42.935 1.00 66.75 88 ARG A O 1
ATOM 691 N N . TRP A 1 89 ? 5.863 20.025 -40.718 1.00 63.88 89 TRP A N 1
ATOM 692 C CA . TRP A 1 89 ? 5.643 21.478 -40.790 1.00 63.88 89 TRP A CA 1
ATOM 693 C C . TRP A 1 89 ? 6.882 22.270 -41.224 1.00 63.88 89 TRP A C 1
ATOM 695 O O . TRP A 1 89 ? 6.737 23.352 -41.766 1.00 63.88 89 TRP A O 1
ATOM 705 N N . ARG A 1 90 ? 8.093 21.722 -41.051 1.00 64.62 90 ARG A N 1
ATOM 706 C CA . ARG A 1 90 ? 9.356 22.356 -41.487 1.00 64.62 90 ARG A CA 1
ATOM 707 C C . ARG A 1 90 ? 9.690 22.161 -42.975 1.00 64.62 90 ARG A C 1
ATOM 709 O O . ARG A 1 90 ? 10.771 22.551 -43.395 1.00 64.62 90 ARG A O 1
ATOM 716 N N . ARG A 1 91 ? 8.825 21.483 -43.736 1.00 65.94 91 ARG A N 1
ATOM 717 C CA . ARG A 1 91 ? 8.991 21.222 -45.180 1.00 65.94 91 ARG A CA 1
ATOM 718 C C . ARG A 1 91 ? 8.027 22.041 -46.048 1.00 65.94 91 ARG A C 1
ATOM 720 O O . ARG A 1 91 ? 7.905 21.751 -47.233 1.00 65.94 91 ARG A O 1
ATOM 727 N N . ARG A 1 92 ? 7.311 22.989 -45.445 1.00 59.25 92 ARG A N 1
ATOM 728 C CA . ARG A 1 92 ? 6.564 24.026 -46.153 1.00 59.25 92 ARG A CA 1
ATOM 729 C C . ARG A 1 92 ? 7.322 25.332 -46.048 1.00 59.25 92 ARG A C 1
ATOM 731 O O . ARG A 1 92 ? 7.934 25.534 -44.974 1.00 59.25 92 ARG A O 1
#

Organism: NCBI:txid68249

pLDDT: mean 72.42, std 16.14, range [43.22, 95.0]

Foldseek 3Di:
DDDDDDDDPPDDDDPPDDDPPPVPPPPCVVPVPDDPDPVVVVPPPDDDDDPVVVVVVVVCVVVPDDDDPPDPLDDPPCDVPNPVNVVVVVVD

Secondary structure (DSSP, 8-state):
-----------------------THHHHHHHHT----HHHHHH-S--PPPHHHHHHHHHHHHSPPP---SS-SS-STT-TT-HHHHHHHTT-